Protein AF-A0A2E0IDT5-F1 (afdb_monomer)

pLDDT: mean 92.9, std 5.59, range [59.53, 97.38]

Secondary structure (DSSP, 8-state):
-HHHHHHHHHHHHHHHHHHHHHHHHHHHHHHH-TT-TTTTTHHHHHHHHHHHHHHTHHHHHHHHHHHHHHT-

Radius of gyration: 19.26 Å; Cα contacts (8 Å, |Δi|>4): 28; chains: 1; bounding box: 44×40×40 Å

Structure (mmCIF, N/CA/C/O backbone):
data_AF-A0A2E0IDT5-F1
#
_entry.id   AF-A0A2E0IDT5-F1
#
loop_
_atom_site.group_PDB
_atom_site.id
_atom_site.type_symbol
_atom_site.label_atom_id
_atom_site.label_alt_id
_atom_site.label_comp_id
_atom_site.label_asym_id
_atom_site.label_entity_id
_atom_site.label_seq_id
_atom_site.pdbx_PDB_ins_code
_atom_site.Cartn_x
_atom_site.Cartn_y
_atom_site.Cartn_z
_atom_site.occupancy
_atom_site.B_iso_or_equiv
_atom_site.auth_seq_id
_atom_site.auth_comp_id
_atom_site.auth_asym_id
_atom_site.auth_atom_id
_atom_site.pdbx_PDB_model_num
ATOM 1 N N . MET A 1 1 ? -16.243 28.545 -13.627 1.00 59.53 1 MET A N 1
ATOM 2 C CA . MET A 1 1 ? -14.979 27.866 -13.255 1.00 59.53 1 MET A CA 1
ATOM 3 C C . MET A 1 1 ? -14.922 27.424 -11.781 1.00 59.53 1 MET A C 1
ATOM 5 O O . MET A 1 1 ? -13.948 26.795 -11.406 1.00 59.53 1 MET A O 1
ATOM 9 N N . ASN A 1 2 ? -15.967 27.638 -10.962 1.00 79.69 2 ASN A N 1
ATOM 10 C CA . ASN A 1 2 ? -15.919 27.333 -9.518 1.00 79.69 2 ASN A CA 1
ATOM 11 C C . ASN A 1 2 ? -16.349 25.901 -9.160 1.00 79.69 2 ASN A C 1
ATOM 13 O O . ASN A 1 2 ? -15.798 25.304 -8.246 1.00 79.69 2 ASN A O 1
ATOM 17 N N . ALA A 1 3 ? -17.303 25.323 -9.896 1.00 87.62 3 ALA A N 1
ATOM 18 C CA . ALA A 1 3 ? -17.836 23.998 -9.572 1.00 87.62 3 ALA A CA 1
ATOM 19 C C . ALA A 1 3 ? -16.782 22.883 -9.696 1.00 87.62 3 ALA A C 1
ATOM 21 O O . ALA A 1 3 ? -16.705 22.017 -8.834 1.00 87.62 3 ALA A O 1
ATOM 22 N N . LEU A 1 4 ? -15.931 22.934 -10.727 1.00 91.62 4 LEU A N 1
ATOM 23 C CA . LEU A 1 4 ? -14.873 21.938 -10.927 1.00 91.62 4 LEU A CA 1
ATOM 24 C C . LEU A 1 4 ? -13.786 22.017 -9.848 1.00 91.62 4 LEU A C 1
ATOM 26 O O . LEU A 1 4 ? -13.304 20.980 -9.403 1.00 91.62 4 LEU A O 1
ATOM 30 N N . ASN A 1 5 ? -13.445 23.227 -9.398 1.00 93.19 5 ASN A N 1
ATOM 31 C CA . ASN A 1 5 ? -12.485 23.421 -8.311 1.00 93.19 5 ASN A CA 1
ATOM 32 C C . ASN A 1 5 ? -13.053 22.892 -6.990 1.00 93.19 5 ASN A C 1
ATOM 34 O O . ASN A 1 5 ? -12.412 22.076 -6.345 1.00 93.19 5 ASN A O 1
ATOM 38 N N . ASN A 1 6 ? -14.306 23.221 -6.665 1.00 93.94 6 ASN A N 1
ATOM 39 C CA . ASN A 1 6 ? -14.964 22.709 -5.460 1.00 93.94 6 ASN A CA 1
ATOM 40 C C . ASN A 1 6 ? -15.061 21.172 -5.444 1.00 93.94 6 ASN A C 1
ATOM 42 O O . ASN A 1 6 ? -14.861 20.545 -4.407 1.00 93.94 6 ASN A O 1
ATOM 46 N N . VAL A 1 7 ? -15.352 20.547 -6.591 1.00 94.12 7 VAL A N 1
ATOM 47 C CA . VAL A 1 7 ? -15.376 19.079 -6.708 1.00 94.12 7 VAL A CA 1
ATOM 48 C C . VAL A 1 7 ? -13.975 18.493 -6.533 1.00 94.12 7 VAL A C 1
ATOM 50 O O . VAL A 1 7 ? -13.813 17.494 -5.835 1.00 94.12 7 VAL A O 1
ATOM 53 N N . ARG A 1 8 ? -12.950 19.119 -7.122 1.00 95.06 8 ARG A N 1
ATOM 54 C CA . ARG A 1 8 ? -11.553 18.706 -6.944 1.00 95.06 8 ARG A CA 1
ATOM 55 C C . ARG A 1 8 ? -11.125 18.789 -5.477 1.00 95.06 8 ARG A C 1
ATOM 57 O O . ARG A 1 8 ? -10.501 17.851 -4.988 1.00 95.06 8 ARG A O 1
ATOM 64 N N . ASP A 1 9 ? -11.504 19.853 -4.780 1.00 95.56 9 ASP A N 1
ATOM 65 C CA . ASP A 1 9 ? -11.170 20.067 -3.370 1.00 95.56 9 ASP A CA 1
ATOM 66 C C . ASP A 1 9 ? -11.878 19.054 -2.458 1.00 95.56 9 ASP A C 1
ATOM 68 O O . ASP A 1 9 ? -11.269 18.515 -1.530 1.00 95.56 9 ASP A O 1
ATOM 72 N N . LEU A 1 10 ? -13.135 18.711 -2.764 1.00 95.38 10 LEU A N 1
ATOM 73 C CA . LEU A 1 10 ? -13.870 17.649 -2.075 1.00 95.38 10 LEU A CA 1
ATOM 74 C C . LEU A 1 10 ? -13.193 16.285 -2.254 1.00 95.38 10 LEU A C 1
ATOM 76 O O . LEU A 1 10 ? -12.978 15.574 -1.273 1.00 95.38 10 LEU A O 1
ATOM 80 N N . ILE A 1 11 ? -12.834 15.924 -3.491 1.00 95.88 11 ILE A N 1
ATOM 81 C CA . ILE A 1 11 ? -12.144 14.659 -3.783 1.00 95.88 11 ILE A CA 1
ATOM 82 C C . ILE A 1 11 ? -10.787 14.627 -3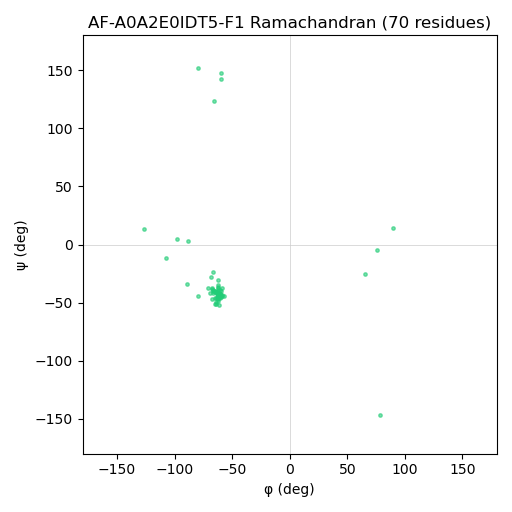.084 1.00 95.88 11 ILE A C 1
ATOM 84 O O . ILE A 1 11 ? -10.444 13.611 -2.484 1.00 95.88 11 ILE A O 1
ATOM 88 N N . GLY A 1 12 ? -10.030 15.725 -3.117 1.00 97.06 12 GLY A N 1
ATOM 89 C CA . GLY A 1 12 ? -8.747 15.828 -2.424 1.00 97.06 12 GLY A CA 1
ATOM 90 C C . GLY A 1 12 ? -8.893 15.621 -0.918 1.00 97.06 12 GLY A C 1
ATOM 91 O O . GLY A 1 12 ? -8.159 14.827 -0.334 1.00 97.06 12 GLY A O 1
ATOM 92 N N . SER A 1 13 ? -9.894 16.256 -0.309 1.00 96.06 13 SER A N 1
ATOM 93 C CA . SER A 1 13 ? -10.178 16.127 1.124 1.00 96.06 13 SER A CA 1
ATOM 94 C C . SER A 1 13 ? -10.591 14.701 1.499 1.00 96.06 13 SER A C 1
ATOM 96 O O . SER A 1 13 ? -10.051 14.128 2.443 1.00 96.06 13 SER A O 1
ATOM 98 N N . LEU A 1 14 ? -11.492 14.088 0.725 1.00 95.38 14 LEU A N 1
ATOM 99 C CA . LEU A 1 14 ? -11.930 12.709 0.949 1.00 95.38 14 LEU A CA 1
ATOM 100 C C . LEU A 1 14 ? -10.785 11.708 0.747 1.00 95.38 14 LEU A C 1
ATOM 102 O O . LEU A 1 14 ? -10.618 10.788 1.544 1.00 95.38 14 LEU A O 1
ATOM 106 N N . THR A 1 15 ? -9.965 11.918 -0.283 1.00 95.94 15 THR A N 1
ATOM 107 C CA . THR A 1 15 ? -8.768 11.107 -0.537 1.00 95.94 15 THR A CA 1
ATOM 108 C C . THR A 1 15 ? -7.789 11.233 0.622 1.00 95.94 15 THR A C 1
ATOM 110 O O . THR A 1 15 ? -7.277 10.222 1.082 1.00 95.94 15 THR A O 1
ATOM 113 N N . GLY A 1 16 ? -7.572 12.442 1.149 1.00 96.06 16 GLY A N 1
ATOM 114 C CA . GLY A 1 16 ? -6.724 12.662 2.321 1.00 96.06 16 GLY A CA 1
ATOM 115 C C . GLY A 1 16 ? -7.188 11.858 3.537 1.00 96.06 16 GLY A C 1
ATOM 116 O O . GLY A 1 16 ? -6.376 11.190 4.178 1.00 96.06 16 GLY A O 1
ATOM 117 N N . ILE A 1 17 ? -8.499 11.842 3.803 1.00 94.62 17 ILE A N 1
ATOM 118 C CA . ILE A 1 17 ? -9.091 11.026 4.872 1.00 94.62 17 ILE A CA 1
ATOM 119 C C . ILE A 1 17 ? -8.830 9.538 4.613 1.00 94.62 17 ILE A C 1
ATOM 121 O O . ILE A 1 17 ? -8.270 8.861 5.471 1.00 94.62 17 ILE A O 1
ATOM 125 N N . ILE A 1 18 ? -9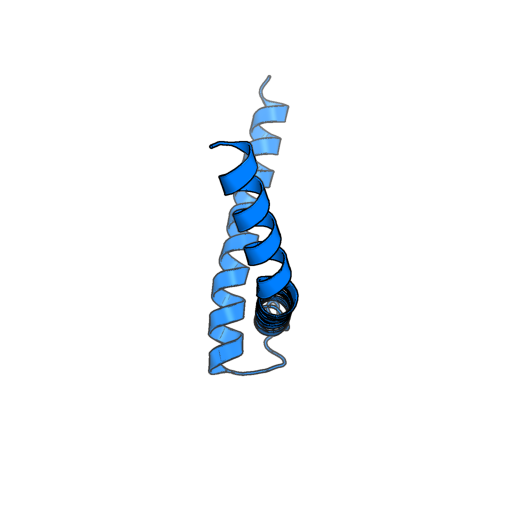.158 9.024 3.426 1.00 93.12 18 ILE A N 1
ATOM 126 C CA . ILE A 1 18 ? -8.963 7.604 3.090 1.00 93.12 18 ILE A CA 1
ATOM 127 C C . ILE A 1 18 ? -7.484 7.199 3.182 1.00 93.12 18 ILE A C 1
ATOM 129 O O . ILE A 1 18 ? -7.166 6.158 3.749 1.00 93.12 18 ILE A O 1
ATOM 133 N N . VAL A 1 19 ? -6.564 8.027 2.687 1.00 95.31 19 VAL A N 1
ATOM 134 C CA . VAL A 1 19 ? -5.120 7.763 2.766 1.00 95.31 19 VAL A CA 1
ATOM 135 C C . VAL A 1 19 ? -4.651 7.731 4.220 1.00 95.31 19 VAL A C 1
ATOM 137 O O . VAL A 1 19 ? -3.882 6.847 4.592 1.00 95.31 19 VAL A O 1
ATOM 140 N N . SER A 1 20 ? -5.147 8.628 5.078 1.00 94.44 20 SER A N 1
ATOM 141 C CA . SER A 1 20 ? -4.825 8.583 6.511 1.00 94.44 20 SER A CA 1
ATOM 142 C C . SER A 1 20 ? -5.311 7.297 7.197 1.00 94.44 20 SER A C 1
ATOM 144 O O . SER A 1 20 ? -4.637 6.790 8.097 1.00 94.44 20 SER A O 1
ATOM 146 N N . LEU A 1 21 ? -6.418 6.705 6.726 1.00 93.62 21 LEU A N 1
ATOM 147 C CA . LEU A 1 21 ? -6.896 5.410 7.215 1.00 93.62 21 LEU A CA 1
ATOM 148 C C . LEU A 1 21 ? -5.951 4.257 6.856 1.00 93.62 21 LEU A C 1
ATOM 150 O O . LEU A 1 21 ? -5.935 3.266 7.578 1.00 93.62 21 LEU A O 1
ATOM 154 N N . ILE A 1 22 ? -5.127 4.378 5.808 1.00 94.50 22 ILE A N 1
ATOM 155 C CA . ILE A 1 22 ? -4.113 3.363 5.478 1.00 94.50 22 ILE A CA 1
ATOM 156 C C . ILE A 1 22 ? -3.082 3.279 6.604 1.00 94.50 22 ILE A C 1
ATOM 158 O O . ILE A 1 22 ? -2.808 2.194 7.112 1.00 94.50 22 ILE A O 1
ATOM 162 N N . ALA A 1 23 ? -2.545 4.422 7.040 1.00 94.25 23 ALA A N 1
ATOM 163 C CA . ALA A 1 23 ? -1.571 4.467 8.130 1.00 94.25 23 ALA A CA 1
ATOM 164 C C . ALA A 1 23 ? -2.159 3.907 9.436 1.00 94.25 23 ALA A C 1
ATOM 166 O O . ALA A 1 23 ? -1.515 3.105 10.115 1.00 94.25 23 ALA A O 1
ATOM 167 N N . LEU A 1 24 ? -3.408 4.274 9.748 1.00 94.69 24 LEU A N 1
ATOM 168 C CA . LEU A 1 24 ? -4.142 3.711 10.880 1.00 94.69 24 LEU A CA 1
ATOM 169 C C . LEU A 1 24 ? -4.339 2.196 10.736 1.00 94.69 24 LEU A C 1
ATOM 171 O O . LEU A 1 24 ? -4.139 1.471 11.702 1.00 94.69 24 LEU A O 1
ATOM 175 N N . GLY A 1 25 ? -4.702 1.714 9.548 1.00 95.06 25 GLY A N 1
ATOM 176 C CA . GLY A 1 25 ? -4.936 0.298 9.277 1.00 95.06 25 GLY A CA 1
ATOM 177 C C . GLY A 1 25 ? -3.694 -0.564 9.397 1.00 95.06 25 GLY A C 1
ATOM 178 O O . GLY A 1 25 ? -3.760 -1.646 9.973 1.00 95.06 25 GLY A O 1
ATOM 179 N N . VAL A 1 26 ? -2.548 -0.066 8.934 1.00 95.62 26 VAL A N 1
ATOM 180 C CA . VAL A 1 26 ? -1.260 -0.738 9.135 1.00 95.62 26 VAL A CA 1
ATOM 181 C C . VAL A 1 26 ? -0.920 -0.789 10.624 1.00 95.62 26 VAL A C 1
ATOM 183 O O . VAL A 1 26 ? -0.665 -1.868 11.149 1.00 95.62 26 VAL A O 1
ATOM 186 N N . ALA A 1 27 ? -0.969 0.345 11.331 1.00 94.62 27 ALA A N 1
ATOM 187 C CA . ALA A 1 27 ? -0.647 0.390 12.758 1.00 94.62 27 ALA A CA 1
ATOM 188 C C . ALA A 1 27 ? -1.587 -0.496 13.596 1.00 94.62 27 ALA A C 1
ATOM 190 O O . ALA A 1 27 ? -1.131 -1.278 14.428 1.00 94.62 27 ALA A O 1
ATOM 191 N N . ALA A 1 28 ? -2.896 -0.419 13.348 1.00 95.06 28 ALA A N 1
ATOM 192 C CA . ALA A 1 28 ? -3.893 -1.225 14.038 1.00 95.06 28 ALA A CA 1
ATOM 193 C C . ALA A 1 28 ? -3.765 -2.714 13.697 1.00 95.06 28 ALA A C 1
ATOM 195 O O . ALA A 1 28 ? -3.860 -3.537 14.600 1.00 95.06 28 ALA A O 1
ATOM 196 N N . GLY A 1 29 ? -3.497 -3.067 12.436 1.00 94.38 29 GLY A N 1
ATOM 197 C CA . GLY A 1 29 ? -3.244 -4.450 12.033 1.00 94.38 29 GLY A CA 1
ATOM 198 C C . GLY A 1 29 ? -2.009 -5.041 12.716 1.00 94.38 29 GLY A C 1
ATOM 199 O O . GLY A 1 29 ? -2.029 -6.199 13.118 1.00 94.38 29 GLY A O 1
ATOM 200 N N . VAL A 1 30 ? -0.958 -4.240 12.922 1.00 94.31 30 VAL A N 1
ATOM 201 C CA . VAL A 1 30 ? 0.249 -4.685 13.638 1.00 94.31 30 VAL A CA 1
ATOM 202 C C . VAL A 1 30 ? -0.036 -4.912 15.125 1.00 94.31 30 VAL A C 1
ATOM 204 O O . VAL A 1 30 ? 0.444 -5.886 15.696 1.00 94.31 30 VAL A O 1
ATOM 207 N N . VAL A 1 31 ? -0.804 -4.023 15.762 1.00 94.62 31 VAL A N 1
ATOM 208 C CA . VAL A 1 31 ? -1.067 -4.083 17.212 1.00 94.62 31 VAL A CA 1
ATOM 209 C C . VAL A 1 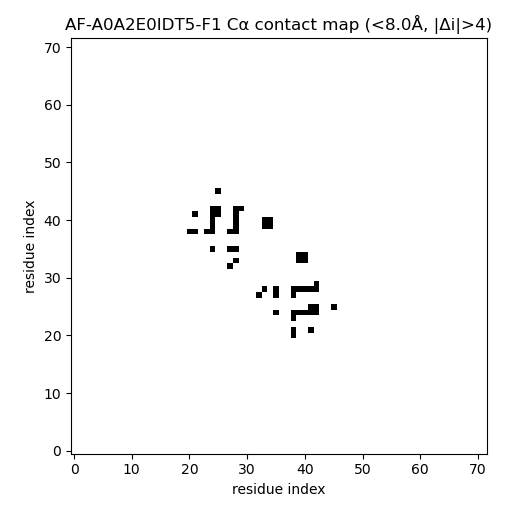31 ? -2.141 -5.110 17.568 1.00 94.62 31 VAL A C 1
ATOM 211 O O . VAL A 1 31 ? -1.994 -5.846 18.541 1.00 94.62 31 VAL A O 1
ATOM 214 N N . PHE A 1 32 ? -3.235 -5.137 16.812 1.00 93.69 32 PHE A N 1
ATOM 215 C CA . PHE A 1 32 ? -4.439 -5.902 17.139 1.00 93.69 32 PHE A CA 1
ATOM 216 C C . PHE A 1 32 ? -4.635 -7.140 16.255 1.00 93.69 32 PHE A C 1
ATOM 218 O O . PHE A 1 32 ? -5.462 -7.986 16.586 1.00 93.69 32 PHE A O 1
ATOM 225 N N . GLY A 1 33 ? -3.878 -7.285 15.163 1.00 87.69 33 GLY A N 1
ATOM 226 C CA . GLY A 1 33 ? -4.003 -8.407 14.234 1.00 87.69 33 GLY A CA 1
ATOM 227 C C . GLY A 1 33 ? -5.188 -8.271 13.272 1.00 87.69 33 GLY A C 1
ATOM 228 O O . GLY A 1 33 ? -5.541 -7.175 12.829 1.00 87.69 33 GLY A O 1
ATOM 229 N N . SER A 1 34 ? -5.791 -9.405 12.906 1.00 82.75 34 SER A N 1
ATOM 230 C CA . SER A 1 34 ? -6.903 -9.459 11.953 1.00 82.75 34 SER A CA 1
ATOM 231 C C . SER A 1 34 ? -8.247 -9.087 12.595 1.00 82.75 34 SER A C 1
ATOM 233 O O . SER A 1 34 ? -8.472 -9.273 13.788 1.00 82.75 34 SER A O 1
ATOM 235 N N . GLY A 1 35 ? -9.171 -8.554 11.786 1.00 83.69 35 GLY A N 1
ATOM 236 C CA . GLY A 1 35 ? -10.543 -8.263 12.228 1.00 83.69 35 GLY A CA 1
ATOM 237 C C . GLY A 1 35 ? -10.775 -6.872 12.829 1.00 83.69 35 GLY A C 1
ATOM 238 O O . GLY A 1 35 ? -11.832 -6.640 13.413 1.00 83.69 35 GLY A O 1
ATOM 239 N N . VAL A 1 36 ? -9.839 -5.928 12.664 1.00 89.19 36 VAL A N 1
ATOM 240 C CA . VAL A 1 36 ? -10.060 -4.522 13.043 1.00 89.19 36 VAL A CA 1
ATOM 241 C C . VAL A 1 36 ? -11.162 -3.908 12.156 1.00 89.19 36 VAL A C 1
ATOM 243 O O . VAL A 1 36 ? -11.021 -3.913 10.929 1.00 89.19 36 VAL A O 1
ATOM 246 N N . PRO A 1 37 ? -12.257 -3.362 12.723 1.00 87.62 37 PRO A N 1
ATOM 247 C CA . PRO A 1 37 ? -13.318 -2.733 11.937 1.00 87.62 37 PRO A CA 1
ATOM 248 C C . PRO A 1 37 ? -12.804 -1.555 11.096 1.00 87.62 37 PRO A C 1
ATOM 250 O O . PRO A 1 37 ? -11.903 -0.835 11.519 1.00 87.62 37 PRO A O 1
ATOM 253 N N . PHE A 1 38 ? -13.405 -1.331 9.923 1.00 84.06 38 PHE A N 1
ATOM 254 C CA . PHE A 1 38 ? -13.116 -0.236 8.972 1.00 84.06 38 PHE A CA 1
ATOM 255 C C . PHE A 1 38 ? -11.729 -0.229 8.304 1.00 84.06 38 PHE A C 1
ATOM 257 O O . PHE A 1 38 ? -11.612 0.300 7.203 1.00 84.06 38 PHE A O 1
ATOM 264 N N . VAL A 1 39 ? -10.703 -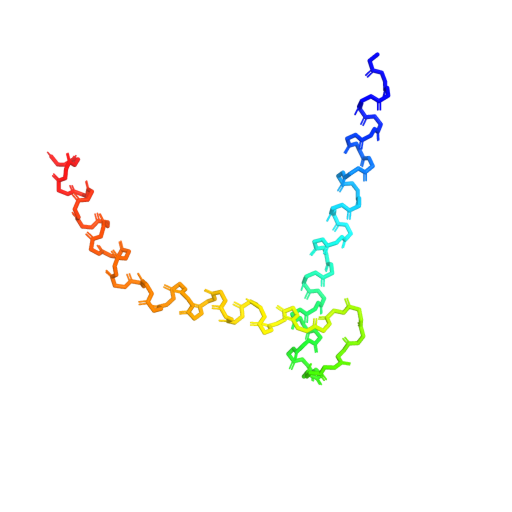0.822 8.917 1.00 90.38 39 VAL A N 1
ATOM 265 C CA . VAL A 1 39 ? -9.322 -0.854 8.396 1.00 90.38 39 VAL A CA 1
ATOM 266 C C . VAL A 1 39 ? -8.731 -2.268 8.306 1.00 90.38 39 VAL A C 1
ATOM 268 O O . VAL A 1 39 ? -7.526 -2.446 8.126 1.00 90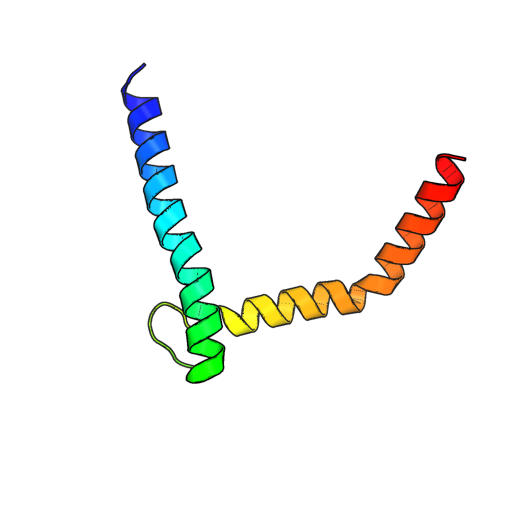.38 39 VAL A O 1
ATOM 271 N N . GLY A 1 40 ? -9.577 -3.289 8.436 1.00 88.69 40 GLY A N 1
ATOM 272 C CA . GLY A 1 40 ? -9.183 -4.688 8.304 1.00 88.69 40 GLY A CA 1
ATOM 273 C C . GLY A 1 40 ? -8.589 -4.995 6.926 1.00 88.69 40 GLY A C 1
ATOM 274 O O . GLY A 1 40 ? -9.022 -4.449 5.913 1.00 88.69 40 GLY A O 1
ATOM 275 N N . GLY A 1 41 ? -7.572 -5.859 6.896 1.00 91.62 41 GLY A N 1
ATOM 276 C CA . GLY A 1 41 ? -6.902 -6.292 5.665 1.00 91.62 41 GLY A CA 1
ATOM 277 C C . GLY A 1 41 ? -5.951 -5.263 5.044 1.00 91.62 41 GLY A C 1
ATOM 278 O O . GLY A 1 41 ? -5.269 -5.583 4.078 1.00 91.62 41 GLY A O 1
ATOM 279 N N . VAL A 1 42 ? -5.849 -4.037 5.575 1.00 94.38 42 VAL A N 1
ATOM 280 C CA . VAL A 1 42 ? -4.895 -3.032 5.067 1.00 94.38 42 VAL A CA 1
ATOM 281 C C . VAL A 1 42 ? -3.451 -3.510 5.231 1.00 94.38 42 VAL A C 1
ATOM 283 O O . VAL A 1 42 ? -2.658 -3.386 4.299 1.00 94.38 42 VAL A O 1
ATOM 286 N N . LEU A 1 43 ? -3.115 -4.078 6.393 1.00 94.81 43 LEU A N 1
ATOM 287 C CA . LEU A 1 43 ? -1.790 -4.648 6.634 1.00 94.81 43 LEU A CA 1
ATOM 288 C C . LEU A 1 43 ? -1.508 -5.830 5.696 1.00 94.81 43 LEU A C 1
ATOM 290 O O . LEU A 1 43 ? -0.443 -5.868 5.090 1.00 94.81 43 LEU A O 1
ATOM 294 N N .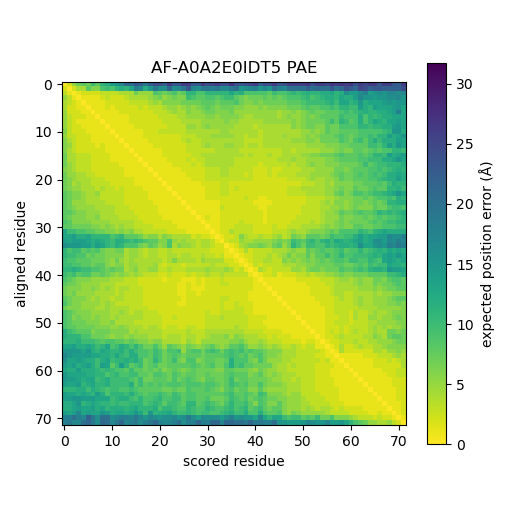 ASP A 1 44 ? -2.463 -6.745 5.534 1.00 94.88 44 ASP A N 1
ATOM 295 C CA . ASP A 1 44 ? -2.295 -7.929 4.684 1.00 94.88 44 ASP A CA 1
ATOM 296 C C . ASP A 1 44 ? -2.063 -7.532 3.220 1.00 94.88 44 ASP A C 1
ATOM 298 O O . ASP A 1 44 ? -1.093 -7.968 2.610 1.00 94.88 44 ASP A O 1
ATOM 302 N N . ASN A 1 45 ? -2.860 -6.595 2.692 1.00 94.69 45 ASN A N 1
ATOM 303 C CA . ASN A 1 45 ? -2.674 -6.054 1.343 1.00 94.69 45 ASN A CA 1
ATOM 304 C C . ASN A 1 45 ? -1.293 -5.397 1.153 1.00 94.69 45 ASN A C 1
ATOM 306 O O . ASN A 1 45 ? -0.698 -5.498 0.078 1.00 94.69 45 ASN A O 1
ATOM 310 N 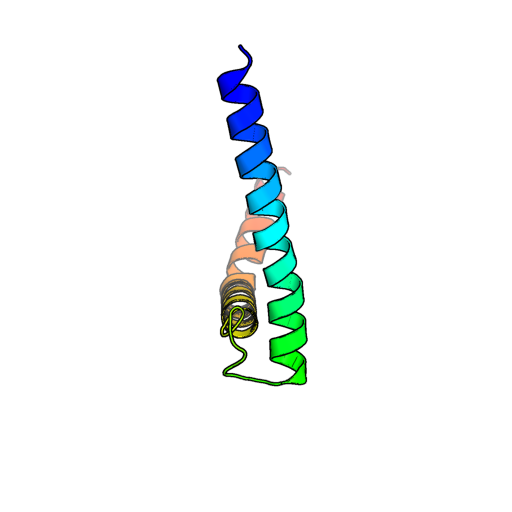N . LEU A 1 46 ? -0.773 -4.708 2.178 1.00 94.50 46 LEU A N 1
ATOM 311 C CA . LEU A 1 46 ? 0.577 -4.137 2.147 1.00 94.50 46 LEU A CA 1
ATOM 312 C C . LEU A 1 46 ? 1.618 -5.262 2.068 1.00 94.50 46 LEU A C 1
ATOM 314 O O . LEU A 1 46 ? 2.495 -5.237 1.205 1.00 94.50 46 LEU A O 1
ATOM 318 N N . LEU A 1 47 ? 1.529 -6.249 2.960 1.00 95.75 47 LEU A N 1
ATOM 319 C CA . LEU A 1 47 ? 2.469 -7.367 3.002 1.00 95.75 47 LEU A CA 1
ATOM 320 C C . LEU A 1 47 ? 2.447 -8.164 1.693 1.00 95.75 47 LEU A C 1
ATOM 322 O O . LEU A 1 47 ? 3.512 -8.500 1.182 1.00 95.75 47 LEU A O 1
ATOM 326 N N . ASP A 1 48 ? 1.278 -8.375 1.093 1.00 96.50 48 ASP A N 1
ATOM 327 C CA . ASP A 1 48 ? 1.132 -9.014 -0.217 1.00 96.50 48 ASP A CA 1
ATOM 328 C C . ASP A 1 48 ? 1.796 -8.210 -1.338 1.00 96.50 48 ASP A C 1
ATOM 330 O O . ASP A 1 48 ? 2.487 -8.776 -2.194 1.00 96.50 48 ASP A O 1
ATOM 334 N N . LEU A 1 49 ? 1.660 -6.880 -1.319 1.00 94.75 49 LEU A N 1
ATOM 335 C CA . LEU A 1 49 ? 2.366 -6.012 -2.257 1.00 94.75 49 LEU A CA 1
ATOM 336 C C . LEU A 1 49 ? 3.884 -6.124 -2.071 1.00 94.75 49 LEU A C 1
ATOM 338 O O . LEU A 1 49 ? 4.609 -6.297 -3.049 1.00 94.75 49 LEU A O 1
ATOM 342 N N . VAL A 1 50 ? 4.375 -6.075 -0.830 1.00 94.81 50 VAL A N 1
ATOM 343 C CA . VAL A 1 50 ? 5.807 -6.223 -0.519 1.00 94.81 50 VAL A CA 1
ATOM 344 C C . VAL A 1 50 ? 6.324 -7.590 -0.959 1.00 94.81 50 VAL A C 1
ATOM 346 O O . VAL A 1 50 ? 7.383 -7.663 -1.578 1.00 94.81 50 VAL A O 1
ATOM 349 N N . ASN A 1 51 ? 5.569 -8.660 -0.720 1.00 96.25 51 ASN A N 1
ATOM 350 C CA . ASN A 1 51 ? 5.908 -10.006 -1.172 1.00 96.25 51 ASN A CA 1
ATOM 351 C C . ASN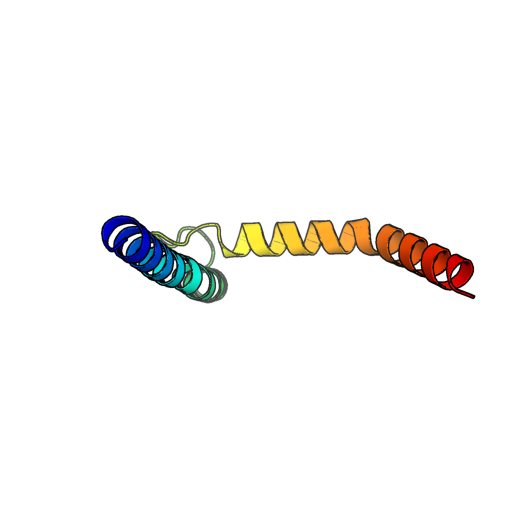 A 1 51 ? 5.964 -10.086 -2.701 1.00 96.25 51 ASN A C 1
ATOM 353 O O . ASN A 1 51 ? 6.905 -10.656 -3.253 1.00 96.25 51 ASN A O 1
ATOM 357 N N . THR A 1 52 ? 5.012 -9.460 -3.397 1.00 95.00 52 THR A N 1
ATOM 358 C CA . THR A 1 52 ? 4.998 -9.385 -4.865 1.00 95.00 52 THR A CA 1
ATOM 359 C C . THR A 1 52 ? 6.223 -8.640 -5.394 1.00 95.00 52 THR A C 1
ATOM 361 O O . THR A 1 52 ? 6.863 -9.091 -6.347 1.00 95.00 52 THR A O 1
ATOM 364 N N . LEU A 1 53 ? 6.590 -7.522 -4.766 1.00 92.88 53 LEU A N 1
ATOM 365 C CA . LEU A 1 53 ? 7.789 -6.762 -5.120 1.00 92.88 53 LEU A CA 1
ATOM 366 C C . LEU A 1 53 ? 9.073 -7.545 -4.814 1.00 92.88 53 LEU A C 1
ATOM 368 O O . LEU A 1 53 ? 9.998 -7.533 -5.622 1.00 92.88 53 LEU A O 1
ATOM 372 N N . GLY A 1 54 ? 9.122 -8.271 -3.695 1.00 92.62 54 GLY A N 1
ATOM 373 C CA . GLY A 1 54 ? 10.251 -9.120 -3.317 1.00 92.62 54 GLY A CA 1
ATOM 374 C C . GLY A 1 54 ? 10.452 -10.296 -4.275 1.00 92.62 54 GLY A C 1
ATOM 375 O O . GLY A 1 54 ? 11.564 -10.519 -4.751 1.00 92.62 54 GLY A O 1
ATOM 376 N N . ALA A 1 55 ? 9.375 -11.000 -4.630 1.00 94.00 55 ALA A N 1
ATOM 377 C CA . ALA A 1 55 ? 9.411 -12.125 -5.564 1.00 94.00 55 ALA A CA 1
ATOM 378 C C . ALA A 1 55 ? 9.874 -11.705 -6.970 1.00 94.00 55 ALA A C 1
ATOM 380 O O . ALA A 1 55 ? 10.632 -12.424 -7.620 1.00 94.00 55 ALA A O 1
ATOM 381 N N . ASN A 1 56 ? 9.473 -10.513 -7.422 1.00 94.00 56 ASN A N 1
ATOM 382 C CA . ASN A 1 56 ? 9.897 -9.948 -8.705 1.00 94.00 56 ASN A CA 1
ATOM 383 C C . ASN A 1 56 ? 11.200 -9.128 -8.615 1.00 94.00 56 ASN A C 1
ATOM 385 O O . ASN A 1 56 ? 11.650 -8.576 -9.621 1.00 94.00 56 ASN A O 1
ATOM 389 N N . GLY A 1 57 ? 11.839 -9.054 -7.443 1.00 91.62 57 GLY A N 1
ATOM 390 C CA . GLY A 1 57 ? 13.007 -8.200 -7.212 1.00 91.62 57 GLY A CA 1
ATOM 391 C C . GLY A 1 57 ? 14.208 -8.562 -8.087 1.00 91.62 57 GLY A C 1
ATOM 392 O O . GLY A 1 57 ? 14.867 -7.675 -8.630 1.00 91.62 57 GLY A O 1
ATOM 393 N N . LEU A 1 58 ? 14.454 -9.860 -8.305 1.00 93.38 58 LEU A N 1
ATOM 394 C CA . LEU A 1 58 ? 15.519 -10.323 -9.203 1.00 93.38 58 LEU A CA 1
ATOM 395 C C . LEU A 1 58 ? 15.269 -9.883 -10.652 1.00 93.38 58 LEU A C 1
ATOM 397 O O . LEU A 1 58 ? 16.188 -9.414 -11.319 1.00 93.38 58 LEU A O 1
ATOM 401 N N . VAL A 1 59 ? 14.024 -9.985 -11.124 1.00 95.06 59 VAL A N 1
ATOM 402 C CA . VAL A 1 59 ? 13.635 -9.514 -12.461 1.00 95.06 59 VAL A CA 1
ATOM 403 C C . VAL A 1 59 ? 13.861 -8.005 -12.569 1.00 95.06 59 VAL A C 1
ATOM 405 O O . VAL A 1 59 ? 14.431 -7.545 -13.554 1.00 95.06 59 VAL A O 1
ATOM 408 N N . GLY A 1 60 ? 13.507 -7.243 -11.530 1.00 93.56 60 GLY A N 1
ATOM 409 C CA . GLY A 1 60 ? 13.778 -5.806 -11.458 1.00 93.56 60 GLY A CA 1
ATOM 410 C C . GLY A 1 60 ? 15.268 -5.461 -11.559 1.00 93.56 60 GLY A C 1
ATOM 411 O O . GLY A 1 60 ? 15.637 -4.564 -12.315 1.00 93.56 60 GLY A O 1
ATOM 412 N N . LEU A 1 61 ? 16.138 -6.199 -10.860 1.00 95.75 61 LEU A N 1
ATOM 413 C CA . LEU A 1 61 ? 17.594 -6.021 -10.945 1.00 95.75 61 LEU A CA 1
ATOM 414 C C . LEU A 1 61 ? 18.145 -6.352 -12.337 1.00 95.75 61 LEU A C 1
ATOM 416 O O . LEU A 1 61 ? 19.006 -5.629 -12.834 1.00 95.75 61 LEU A O 1
ATOM 420 N N . ILE A 1 62 ? 17.634 -7.403 -12.983 1.00 95.44 62 ILE A N 1
ATOM 421 C CA . ILE A 1 62 ? 18.013 -7.755 -14.360 1.00 95.44 62 ILE A CA 1
ATOM 422 C C . ILE A 1 62 ? 17.621 -6.628 -15.321 1.00 95.44 62 ILE A C 1
ATOM 424 O O . ILE A 1 62 ? 18.444 -6.198 -16.126 1.00 95.44 62 ILE A O 1
ATOM 428 N N . VAL A 1 63 ? 16.394 -6.109 -15.213 1.00 96.38 63 VAL A N 1
ATOM 429 C CA . VAL A 1 63 ? 15.932 -4.976 -16.029 1.00 96.38 63 VAL A CA 1
ATOM 430 C C . VAL A 1 63 ? 16.824 -3.754 -15.813 1.00 96.38 63 VAL A C 1
ATOM 432 O O . VAL A 1 63 ? 17.247 -3.129 -16.782 1.00 96.38 63 VAL A O 1
ATOM 435 N N . LEU A 1 64 ? 17.171 -3.437 -14.563 1.00 96.25 64 LEU A N 1
ATOM 436 C CA . LEU A 1 64 ? 18.066 -2.326 -14.245 1.00 96.25 64 LEU A CA 1
ATOM 437 C C . LEU A 1 64 ? 19.464 -2.511 -14.855 1.00 96.25 64 LEU A C 1
ATOM 439 O O . LEU A 1 64 ? 20.000 -1.563 -15.421 1.00 96.25 64 LEU A O 1
ATOM 443 N N . ALA A 1 65 ? 20.034 -3.717 -14.795 1.00 97.06 65 ALA A N 1
ATOM 444 C CA . ALA A 1 65 ? 21.324 -4.019 -15.414 1.00 97.06 65 ALA A CA 1
ATOM 445 C C . ALA A 1 65 ? 21.297 -3.819 -16.940 1.00 97.06 65 ALA A C 1
ATOM 447 O O . ALA A 1 65 ? 22.209 -3.207 -17.492 1.00 97.06 65 ALA A O 1
ATOM 448 N N . VAL A 1 66 ? 20.230 -4.267 -17.611 1.00 96.88 66 VAL A N 1
ATOM 449 C CA . VAL A 1 66 ? 20.037 -4.046 -19.055 1.00 96.88 66 VAL A CA 1
ATOM 450 C C . VAL A 1 66 ? 19.942 -2.555 -19.374 1.00 96.88 66 VAL A C 1
ATOM 452 O O . VAL A 1 66 ? 20.596 -2.088 -20.301 1.00 96.88 66 VAL A O 1
ATOM 455 N N . LEU A 1 67 ? 19.170 -1.788 -18.598 1.00 97.00 67 LEU A N 1
ATOM 456 C CA . LEU A 1 67 ? 19.047 -0.344 -18.804 1.00 97.00 67 LEU A CA 1
ATOM 457 C C . LEU A 1 67 ? 20.393 0.374 -18.635 1.00 97.00 67 LEU A C 1
ATOM 459 O O . LEU A 1 67 ? 20.724 1.229 -19.451 1.00 97.00 67 LEU A O 1
ATOM 463 N N . LEU A 1 68 ? 21.187 0.020 -17.621 1.00 97.38 68 LEU A N 1
ATOM 464 C CA . LEU A 1 68 ? 22.517 0.609 -17.425 1.00 97.38 68 LEU A CA 1
ATOM 465 C C . LEU A 1 68 ? 23.468 0.326 -18.594 1.00 97.38 68 LEU A C 1
ATOM 467 O O . LEU A 1 68 ? 24.263 1.196 -18.937 1.00 97.38 68 LEU A O 1
ATOM 471 N N . GLU A 1 69 ? 23.372 -0.849 -19.217 1.00 96.94 69 GLU A N 1
ATOM 472 C CA . GLU A 1 69 ? 24.148 -1.176 -20.419 1.00 96.94 69 GLU A CA 1
ATOM 473 C C . GLU A 1 69 ? 23.654 -0.397 -21.649 1.00 96.94 69 GLU A C 1
ATOM 475 O O . GLU A 1 69 ? 24.460 0.059 -22.449 1.00 96.94 69 GLU A O 1
ATOM 480 N N . MET A 1 70 ? 22.341 -0.183 -21.789 1.00 95.81 70 MET A N 1
ATOM 481 C CA . MET A 1 70 ? 21.772 0.591 -22.905 1.00 95.81 70 MET A CA 1
ATOM 482 C C . MET A 1 70 ? 22.101 2.090 -22.856 1.00 95.81 70 MET A C 1
ATOM 484 O O . MET A 1 70 ? 22.104 2.740 -23.899 1.00 95.81 70 MET A O 1
ATOM 488 N N . TYR A 1 71 ? 22.312 2.645 -21.659 1.00 93.31 71 TYR A N 1
ATOM 489 C CA . TYR A 1 71 ? 22.665 4.055 -21.449 1.00 93.31 71 TYR A CA 1
ATOM 490 C C . TYR A 1 71 ? 24.178 4.290 -21.263 1.00 93.31 71 TYR A C 1
ATOM 492 O O . TYR A 1 71 ? 24.576 5.424 -20.979 1.00 93.31 71 TYR A O 1
ATOM 500 N N . ARG A 1 72 ? 25.008 3.249 -21.402 1.00 77.25 72 ARG A N 1
ATOM 501 C CA . ARG A 1 72 ? 26.474 3.359 -21.499 1.00 77.25 72 ARG A CA 1
ATOM 502 C C . ARG A 1 72 ? 26.913 3.687 -22.921 1.00 77.25 72 ARG A C 1
ATOM 504 O O . ARG A 1 72 ? 27.940 4.394 -23.028 1.00 77.25 72 ARG A O 1
#

Foldseek 3Di:
DVPVVVVVVVVVVVVVVVVVLLVVLLVCCVVPNADDPPSGCSNVVVVVVVVVCVVCVVVVVVVVVVVVVVVD

Sequence (72 aa):
MNALNNVRDLIGSLTGIIVSLIALGVAAGVVFGSGVPFVGGVLDNLLDLVNTLGANGLVGLIVLAVLLEMYR

Mean predicted aligned error: 5.89 Å

Solvent-accessible surface area (backbone atoms only — not comparable to full-atom values): 4045 Å² total; per-residue (Å²): 126,62,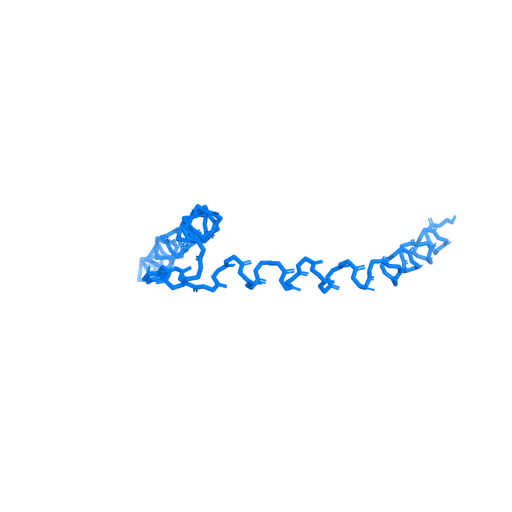68,65,51,54,51,50,51,51,51,51,53,53,49,51,53,56,55,53,44,48,59,50,11,35,54,45,30,72,76,69,42,82,79,46,81,101,31,50,61,45,36,56,56,48,53,50,50,52,50,54,51,58,74,45,39,65,59,50,53,52,53,50,54,53,50,56,61,75,74,105